Protein AF-A0A7S3S278-F1 (afdb_monomer)

Structure (mmCIF, N/CA/C/O backbone):
data_AF-A0A7S3S278-F1
#
_entry.id   AF-A0A7S3S278-F1
#
loop_
_atom_site.group_PDB
_atom_site.id
_atom_site.type_symbol
_atom_site.label_atom_id
_atom_site.label_alt_id
_atom_site.label_comp_id
_atom_site.label_asym_id
_atom_site.label_entity_id
_atom_site.label_seq_id
_atom_site.pdbx_PDB_ins_code
_atom_site.Cartn_x
_atom_site.Cartn_y
_atom_site.Cartn_z
_atom_site.occupancy
_atom_site.B_iso_or_equiv
_atom_site.auth_seq_id
_atom_site.auth_comp_id
_atom_site.auth_asym_id
_atom_site.auth_atom_id
_atom_site.pdbx_PDB_model_num
ATOM 1 N N . LYS A 1 1 ? 25.280 4.553 -23.534 1.00 72.06 1 LYS A N 1
ATOM 2 C CA . LYS A 1 1 ? 24.438 3.441 -24.045 1.00 72.06 1 LYS A CA 1
ATOM 3 C C . LYS A 1 1 ? 23.647 2.895 -22.868 1.00 72.06 1 LYS A C 1
ATOM 5 O O . LYS A 1 1 ? 24.266 2.686 -21.835 1.00 72.06 1 LYS A O 1
ATOM 10 N N . VAL A 1 2 ? 22.336 2.707 -23.009 1.00 81.62 2 VAL A N 1
ATOM 11 C CA . VAL A 1 2 ? 21.512 2.066 -21.971 1.00 81.62 2 VAL A CA 1
ATOM 12 C C . VAL A 1 2 ? 21.869 0.569 -21.929 1.00 81.62 2 VAL A C 1
ATOM 14 O O . VAL A 1 2 ? 21.923 -0.042 -23.001 1.00 81.62 2 VAL A O 1
ATOM 17 N N . PRO A 1 3 ? 22.178 -0.024 -20.760 1.00 92.44 3 PRO A N 1
ATOM 18 C CA . PRO A 1 3 ? 22.420 -1.460 -20.630 1.00 92.44 3 PRO A CA 1
ATOM 19 C C . PRO A 1 3 ? 21.227 -2.296 -21.113 1.00 92.44 3 PRO A C 1
ATOM 21 O O . PRO A 1 3 ? 20.080 -1.873 -20.994 1.00 92.44 3 PRO A O 1
ATOM 24 N N . VAL A 1 4 ? 21.481 -3.511 -21.612 1.00 94.12 4 VAL A N 1
ATOM 25 C CA . VAL A 1 4 ? 20.430 -4.407 -22.146 1.00 94.12 4 VAL A CA 1
ATOM 26 C C . VAL A 1 4 ? 19.322 -4.667 -21.119 1.00 94.12 4 VAL A C 1
ATOM 28 O O . VAL A 1 4 ? 18.147 -4.667 -21.473 1.00 94.12 4 VAL A O 1
ATOM 31 N N . TYR A 1 5 ? 19.686 -4.829 -19.845 1.00 92.94 5 TYR A N 1
ATOM 32 C CA . TYR A 1 5 ? 18.729 -5.030 -18.757 1.00 92.94 5 TYR A CA 1
ATOM 33 C C . TYR A 1 5 ? 17.793 -3.827 -18.565 1.00 92.94 5 TYR A C 1
ATOM 35 O O . TYR A 1 5 ? 16.574 -3.979 -18.582 1.00 92.94 5 TYR A O 1
ATOM 43 N N . GLU A 1 6 ? 18.354 -2.618 -18.465 1.00 92.88 6 GLU A N 1
ATOM 44 C CA . GLU A 1 6 ? 17.574 -1.384 -18.316 1.00 92.88 6 GLU A CA 1
ATOM 45 C C . GLU A 1 6 ? 16.681 -1.140 -19.542 1.00 92.88 6 GLU A C 1
ATOM 47 O O . GLU A 1 6 ? 15.521 -0.760 -19.397 1.00 92.88 6 GLU A O 1
ATOM 52 N N . MET A 1 7 ? 17.172 -1.452 -20.746 1.00 94.00 7 MET A N 1
ATOM 53 C CA . MET A 1 7 ? 16.364 -1.407 -21.966 1.00 94.00 7 MET A CA 1
ATOM 54 C C . MET A 1 7 ? 15.159 -2.357 -21.884 1.00 94.00 7 MET A C 1
ATOM 56 O O . MET A 1 7 ? 14.046 -1.969 -22.234 1.00 94.00 7 MET A O 1
ATOM 60 N N . GLY A 1 8 ? 15.353 -3.579 -21.381 1.00 95.00 8 GLY A N 1
ATOM 61 C CA . GLY A 1 8 ? 14.267 -4.537 -21.165 1.00 95.00 8 GLY A CA 1
ATOM 62 C C . GLY A 1 8 ? 13.192 -4.009 -20.210 1.00 95.00 8 GLY A C 1
ATOM 63 O O . GLY A 1 8 ? 12.003 -4.094 -20.519 1.00 95.00 8 GLY A O 1
ATOM 64 N N . LEU A 1 9 ? 13.601 -3.396 -19.093 1.00 95.19 9 LEU A N 1
ATOM 65 C CA . LEU A 1 9 ? 12.681 -2.785 -18.126 1.00 95.19 9 LEU A CA 1
ATOM 66 C C . LEU A 1 9 ? 11.893 -1.621 -18.735 1.00 95.19 9 LEU A C 1
ATOM 68 O O . LEU A 1 9 ? 10.688 -1.517 -18.512 1.00 95.19 9 LEU A O 1
ATOM 72 N N . ILE A 1 10 ? 12.540 -0.776 -19.542 1.00 94.12 10 ILE A N 1
ATOM 73 C CA . ILE A 1 10 ? 11.875 0.330 -20.247 1.00 94.12 10 ILE A CA 1
ATOM 74 C C . ILE A 1 10 ? 10.809 -0.211 -21.206 1.00 94.12 10 ILE A C 1
ATOM 76 O O . ILE A 1 10 ? 9.661 0.229 -21.146 1.00 94.12 10 ILE A O 1
ATOM 80 N N . ILE A 1 11 ? 11.156 -1.206 -22.029 1.00 94.75 11 ILE A N 1
ATOM 81 C CA . ILE A 1 11 ? 10.224 -1.811 -22.991 1.00 94.75 11 ILE A CA 1
ATOM 82 C C . ILE A 1 11 ? 9.039 -2.451 -22.260 1.00 94.75 11 ILE A C 1
ATOM 84 O O . ILE A 1 11 ? 7.889 -2.227 -22.646 1.00 94.75 11 ILE A O 1
ATOM 88 N N . PHE A 1 12 ? 9.286 -3.210 -21.190 1.00 95.62 12 PHE A N 1
ATOM 89 C CA . PHE A 1 12 ? 8.220 -3.833 -20.405 1.00 95.62 12 PHE A CA 1
ATOM 90 C C . PHE A 1 12 ? 7.322 -2.793 -19.724 1.00 95.62 12 PHE A C 1
ATOM 92 O O . PHE A 1 12 ? 6.093 -2.910 -19.751 1.00 95.62 12 PHE A O 1
ATOM 99 N N . ARG A 1 13 ? 7.915 -1.738 -19.154 1.00 94.69 13 ARG A N 1
ATOM 100 C CA . ARG A 1 13 ? 7.178 -0.622 -18.556 1.00 94.69 13 ARG A CA 1
ATOM 101 C C . ARG A 1 13 ? 6.263 0.045 -19.575 1.00 94.69 13 ARG A C 1
ATOM 103 O O . ARG A 1 13 ? 5.120 0.322 -19.249 1.00 94.69 13 ARG A O 1
ATOM 110 N N . GLU A 1 14 ? 6.738 0.310 -20.784 1.00 92.75 14 GLU A N 1
ATOM 111 C CA . GLU A 1 14 ? 5.976 1.063 -21.787 1.00 92.75 14 GLU A CA 1
ATOM 112 C C . GLU A 1 14 ? 4.888 0.225 -22.459 1.00 92.75 14 GLU A C 1
ATOM 114 O O . GLU A 1 14 ? 3.793 0.727 -22.705 1.00 92.75 14 GLU A O 1
ATOM 119 N N . ASN A 1 15 ? 5.154 -1.059 -22.702 1.00 94.19 15 ASN A N 1
ATOM 120 C CA . ASN A 1 15 ? 4.256 -1.908 -23.485 1.00 94.19 15 ASN A CA 1
ATOM 121 C C . ASN A 1 15 ? 3.325 -2.777 -22.629 1.00 94.19 15 ASN A C 1
ATOM 123 O O . ASN A 1 15 ? 2.257 -3.162 -23.101 1.00 94.19 15 ASN A O 1
ATOM 127 N N . VAL A 1 16 ? 3.704 -3.093 -21.384 1.00 94.31 16 VAL A N 1
ATOM 128 C CA . VAL A 1 16 ? 2.941 -4.001 -20.511 1.00 94.31 16 VAL A CA 1
ATOM 129 C C . VAL A 1 16 ? 2.430 -3.275 -19.274 1.00 94.31 16 VAL A C 1
ATOM 131 O O . VAL A 1 16 ? 1.228 -3.050 -19.164 1.00 94.31 16 VAL A O 1
ATOM 134 N N . SER A 1 17 ? 3.315 -2.876 -18.355 1.00 90.94 17 SER A N 1
ATOM 135 C CA . SER A 1 17 ? 2.906 -2.294 -17.062 1.00 90.94 17 SER A CA 1
ATOM 136 C C . SER A 1 17 ? 2.196 -0.942 -17.224 1.00 90.94 17 SER A C 1
ATOM 138 O O . SER A 1 17 ? 1.190 -0.674 -16.574 1.00 90.94 17 SER A O 1
ATOM 140 N N . GLY A 1 18 ? 2.664 -0.111 -18.155 1.00 89.25 18 GLY A N 1
ATOM 141 C CA . GLY A 1 18 ? 2.093 1.196 -18.473 1.00 89.25 18 GLY A CA 1
ATOM 142 C C . GLY A 1 18 ? 0.838 1.136 -19.343 1.00 89.25 18 GLY A C 1
ATOM 143 O O . GLY A 1 18 ? 0.118 2.133 -19.436 1.00 89.25 18 GLY A O 1
ATOM 144 N N . HIS A 1 19 ? 0.525 -0.016 -19.949 1.00 94.62 19 HIS A N 1
ATOM 145 C CA . HIS A 1 19 ? -0.688 -0.162 -20.743 1.00 94.62 19 HIS A CA 1
ATOM 146 C C . HIS A 1 19 ? -1.916 -0.026 -19.837 1.00 94.62 19 HIS A C 1
ATOM 148 O O . HIS A 1 19 ? -2.103 -0.805 -18.901 1.00 94.62 19 HIS A O 1
ATOM 154 N N . THR A 1 20 ? -2.804 0.926 -20.138 1.00 92.94 20 THR A N 1
ATOM 155 C CA . THR A 1 20 ? -3.892 1.353 -19.240 1.00 92.94 20 THR A CA 1
ATOM 156 C C . THR A 1 20 ? -4.714 0.192 -18.686 1.00 92.94 20 THR A C 1
ATOM 158 O O . THR A 1 20 ? -4.936 0.120 -17.484 1.00 92.94 20 THR A O 1
ATOM 161 N N . ARG A 1 21 ? -5.116 -0.765 -19.536 1.00 94.81 21 ARG A N 1
ATOM 162 C CA . ARG A 1 21 ? -5.912 -1.929 -19.100 1.00 94.81 21 ARG A CA 1
ATOM 163 C C . ARG A 1 21 ? -5.171 -2.829 -18.109 1.00 94.81 21 ARG A C 1
ATOM 165 O O . ARG A 1 21 ? -5.795 -3.347 -17.190 1.00 94.81 21 ARG A O 1
ATOM 172 N N . VAL A 1 22 ? -3.867 -3.021 -18.309 1.00 95.12 22 VAL A N 1
ATOM 173 C CA . VAL A 1 22 ? -3.033 -3.855 -17.434 1.00 95.12 22 VAL A CA 1
ATOM 174 C C . VAL A 1 22 ? -2.829 -3.129 -16.115 1.00 95.12 22 VAL A C 1
ATOM 176 O O . VAL A 1 22 ? -3.139 -3.693 -15.072 1.00 95.12 22 VAL A O 1
ATOM 179 N N . ARG A 1 23 ? -2.419 -1.856 -16.166 1.00 93.62 23 ARG A N 1
ATOM 180 C CA . ARG A 1 23 ? -2.212 -1.016 -14.984 1.00 93.62 23 ARG A CA 1
ATOM 181 C C . ARG A 1 23 ? -3.452 -0.939 -14.099 1.00 93.62 23 ARG A C 1
ATOM 183 O O . ARG A 1 23 ? -3.367 -1.197 -12.905 1.00 93.62 23 ARG A O 1
ATOM 190 N N . THR A 1 24 ? -4.603 -0.606 -14.686 1.00 95.31 24 THR A N 1
ATOM 191 C CA . THR A 1 24 ? -5.864 -0.484 -13.946 1.00 95.31 24 THR A CA 1
ATOM 192 C C . THR A 1 24 ? -6.248 -1.814 -13.313 1.00 95.31 24 THR A C 1
ATOM 194 O O . THR A 1 24 ? -6.530 -1.852 -12.123 1.00 95.31 24 THR A O 1
ATOM 197 N N . ARG A 1 25 ? -6.193 -2.916 -14.071 1.00 96.81 25 ARG A N 1
ATOM 198 C CA . ARG A 1 25 ? -6.518 -4.241 -13.533 1.00 96.81 25 ARG A CA 1
ATOM 199 C C . ARG A 1 25 ? -5.561 -4.659 -12.416 1.00 96.81 25 ARG A C 1
ATOM 201 O O . ARG A 1 25 ? -6.016 -5.207 -11.420 1.00 96.81 25 ARG A O 1
ATOM 208 N N . LEU A 1 26 ? -4.262 -4.410 -12.579 1.00 96.06 26 LEU A N 1
ATOM 209 C CA . LEU A 1 26 ? -3.246 -4.748 -11.586 1.00 96.06 26 LEU A CA 1
ATOM 210 C C . LEU A 1 26 ? -3.508 -4.018 -10.270 1.00 96.06 26 LEU A C 1
ATOM 212 O O . LEU A 1 26 ? -3.604 -4.657 -9.227 1.00 96.06 26 LEU A O 1
ATOM 216 N N . LEU A 1 27 ? -3.690 -2.700 -10.339 1.00 96.69 27 LEU A N 1
ATOM 217 C CA . LEU A 1 27 ? -4.030 -1.886 -9.181 1.00 96.69 27 LEU A CA 1
ATOM 218 C C . LEU A 1 27 ? -5.304 -2.392 -8.496 1.00 96.69 27 LEU A C 1
ATOM 220 O O . LEU A 1 27 ? -5.297 -2.581 -7.283 1.00 96.69 27 LEU A O 1
ATOM 224 N N . THR A 1 28 ? -6.385 -2.600 -9.257 1.00 97.06 28 THR A N 1
ATOM 225 C CA . THR A 1 28 ? -7.664 -3.067 -8.706 1.00 97.06 28 THR A CA 1
ATOM 226 C C . THR A 1 28 ? -7.474 -4.367 -7.933 1.00 97.06 28 THR A C 1
ATOM 228 O O . THR A 1 28 ? -7.852 -4.434 -6.769 1.00 97.06 28 THR A O 1
ATOM 231 N N . LEU A 1 29 ? -6.798 -5.356 -8.526 1.00 97.25 29 LEU A N 1
ATOM 232 C CA . LEU A 1 29 ? -6.544 -6.637 -7.869 1.00 97.25 29 LEU A CA 1
ATOM 233 C C . LEU A 1 29 ? -5.691 -6.482 -6.603 1.00 97.25 29 LEU A C 1
ATOM 235 O O . LEU A 1 29 ? -5.979 -7.120 -5.592 1.00 97.25 29 LEU A O 1
ATOM 239 N N . MET A 1 30 ? -4.656 -5.637 -6.623 1.00 97.62 30 MET A N 1
ATOM 240 C CA . MET A 1 30 ? -3.835 -5.391 -5.432 1.00 97.62 30 MET A CA 1
ATOM 241 C C . MET A 1 30 ? -4.655 -4.759 -4.298 1.00 97.62 30 MET A C 1
ATOM 243 O O . MET A 1 30 ? -4.573 -5.215 -3.158 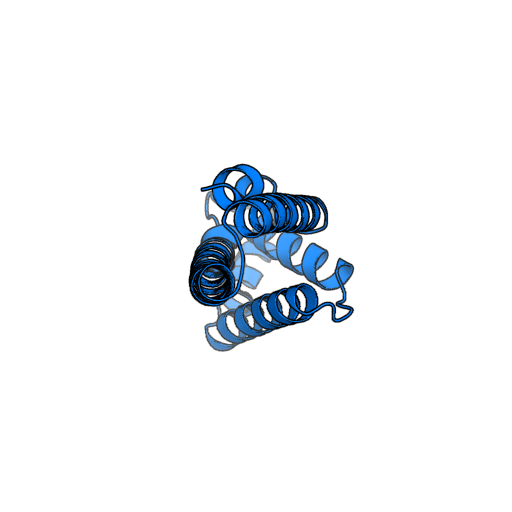1.00 97.62 30 MET A O 1
ATOM 247 N N . LEU A 1 31 ? -5.469 -3.742 -4.600 1.00 97.50 31 LEU A N 1
ATOM 248 C CA . LEU A 1 31 ? -6.319 -3.076 -3.609 1.00 97.50 31 LEU A CA 1
ATOM 249 C C . LEU A 1 31 ? -7.419 -4.001 -3.071 1.00 97.50 31 LEU A C 1
ATOM 251 O O . LEU A 1 31 ? -7.682 -3.993 -1.870 1.00 97.50 31 LEU A O 1
ATOM 255 N N . GLU A 1 32 ? -8.019 -4.833 -3.923 1.00 96.81 32 GLU A N 1
ATOM 256 C CA . GLU A 1 32 ? -9.010 -5.837 -3.518 1.00 96.81 32 GLU A CA 1
ATOM 257 C C . GLU A 1 32 ? -8.413 -6.875 -2.563 1.00 96.81 32 GLU A C 1
ATOM 259 O O . GLU A 1 32 ? -9.026 -7.172 -1.537 1.00 96.81 32 GLU A O 1
ATOM 264 N N . ASN A 1 33 ? -7.198 -7.365 -2.838 1.00 97.31 33 ASN A N 1
ATOM 265 C CA . ASN A 1 33 ? -6.487 -8.270 -1.931 1.00 97.31 33 ASN A CA 1
ATOM 266 C C . ASN A 1 33 ? -6.209 -7.595 -0.579 1.00 97.31 33 ASN A C 1
ATOM 268 O O . ASN A 1 33 ? -6.450 -8.181 0.471 1.00 97.31 33 ASN A O 1
ATOM 272 N N . ILE A 1 34 ? -5.768 -6.337 -0.571 1.00 96.94 34 ILE A N 1
ATOM 273 C CA . ILE A 1 34 ? -5.539 -5.595 0.679 1.00 96.94 34 ILE A CA 1
ATOM 274 C C . ILE A 1 34 ? -6.845 -5.417 1.463 1.00 96.94 34 ILE A C 1
ATOM 276 O O . ILE A 1 34 ? -6.871 -5.576 2.684 1.00 96.94 34 ILE A O 1
ATOM 280 N N . ALA A 1 35 ? -7.944 -5.100 0.777 1.00 95.75 35 ALA A N 1
ATOM 281 C CA . ALA A 1 35 ? -9.252 -4.969 1.404 1.00 95.75 35 ALA A CA 1
ATOM 282 C C . ALA A 1 35 ? -9.752 -6.309 1.974 1.00 95.75 35 ALA A C 1
ATOM 284 O O . ALA A 1 35 ? -10.306 -6.326 3.073 1.00 95.75 35 ALA A O 1
ATOM 285 N N . ALA A 1 36 ? -9.532 -7.418 1.263 1.00 95.94 36 ALA A N 1
ATOM 286 C CA . ALA A 1 36 ? -9.819 -8.773 1.733 1.00 95.94 36 ALA A CA 1
ATOM 287 C C . ALA A 1 36 ? -9.008 -9.116 2.986 1.00 95.94 36 ALA A C 1
ATOM 289 O O . ALA A 1 36 ? -9.565 -9.532 4.002 1.00 95.94 36 ALA A O 1
ATOM 290 N N . GLU A 1 37 ? -7.711 -8.820 2.978 1.00 95.75 37 GLU A N 1
ATOM 291 C CA . GLU A 1 37 ? -6.849 -9.041 4.135 1.00 95.75 37 GLU A CA 1
ATOM 292 C C . GLU A 1 37 ? -7.290 -8.219 5.358 1.00 95.75 37 GLU A C 1
ATOM 294 O O . GLU A 1 37 ? -7.309 -8.730 6.478 1.00 95.75 37 GLU A O 1
ATOM 299 N N . ARG A 1 38 ? -7.721 -6.961 5.173 1.00 94.25 38 ARG A N 1
ATOM 300 C CA . ARG A 1 38 ? -8.274 -6.128 6.264 1.00 94.25 38 ARG A CA 1
ATOM 301 C C . ARG A 1 38 ? -9.549 -6.708 6.883 1.00 94.25 38 ARG A C 1
ATOM 303 O O . ARG A 1 38 ? -9.822 -6.445 8.056 1.00 94.25 38 ARG A O 1
ATOM 310 N N . ARG A 1 39 ? -10.309 -7.498 6.118 1.00 92.38 39 ARG A N 1
ATOM 311 C CA . ARG A 1 39 ? -11.477 -8.258 6.597 1.00 92.38 39 ARG A CA 1
ATOM 312 C C . ARG A 1 39 ? -11.104 -9.597 7.244 1.00 92.38 39 ARG A C 1
ATOM 314 O O . ARG A 1 39 ? -11.988 -10.281 7.748 1.00 92.38 39 ARG A O 1
ATOM 321 N N . GLY A 1 40 ? -9.818 -9.947 7.281 1.00 92.62 40 GLY A N 1
ATOM 322 C CA . GLY A 1 40 ? -9.315 -11.192 7.861 1.00 92.62 40 GLY A CA 1
ATOM 323 C C . GLY A 1 40 ? -9.268 -12.364 6.881 1.00 92.62 40 GLY A C 1
ATOM 324 O O . GLY A 1 40 ? -9.055 -13.497 7.308 1.00 92.62 40 GLY A O 1
ATOM 325 N N . GLU A 1 41 ? -9.463 -12.117 5.585 1.00 95.81 41 GLU A N 1
ATOM 326 C CA . GLU A 1 41 ? -9.321 -13.144 4.554 1.00 95.81 41 GLU A CA 1
ATOM 327 C C . GLU A 1 41 ? -7.832 -13.470 4.330 1.00 95.81 41 GLU A C 1
ATOM 329 O O . GLU A 1 41 ? -6.961 -12.602 4.443 1.00 95.81 41 GLU A O 1
ATOM 334 N N . GLN A 1 42 ? -7.522 -14.729 4.010 1.00 93.88 42 GLN A N 1
ATOM 335 C CA . GLN A 1 42 ? -6.163 -15.109 3.624 1.00 93.88 42 GLN A CA 1
ATOM 336 C C . GLN A 1 42 ? -5.874 -14.642 2.198 1.00 93.88 42 GLN A C 1
ATOM 338 O O . GLN A 1 42 ? -6.650 -14.909 1.283 1.00 93.88 42 GLN A O 1
ATOM 343 N N . VAL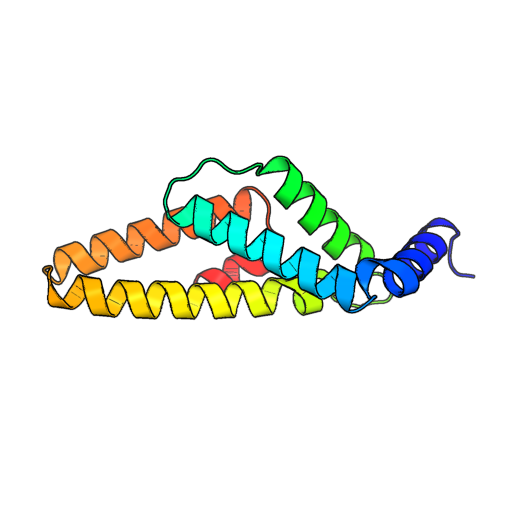 A 1 43 ? -4.728 -13.989 2.013 1.00 95.75 43 VAL A N 1
ATOM 344 C CA . VAL A 1 43 ? -4.264 -13.506 0.709 1.00 95.75 43 VAL A CA 1
ATOM 345 C C . VAL A 1 43 ? -2.851 -13.986 0.425 1.00 95.75 43 VAL A C 1
ATOM 347 O O . VAL A 1 43 ? -2.063 -14.239 1.341 1.00 95.75 43 VAL A O 1
ATOM 350 N N . ASP A 1 44 ? -2.509 -14.076 -0.857 1.00 96.19 44 ASP A N 1
ATOM 351 C CA . ASP A 1 44 ? -1.155 -14.415 -1.280 1.00 96.19 44 ASP A CA 1
ATOM 352 C C . ASP A 1 44 ? -0.223 -13.200 -1.123 1.00 96.19 44 ASP A C 1
ATOM 354 O O . ASP A 1 44 ? -0.030 -12.380 -2.026 1.00 96.19 44 ASP A O 1
ATOM 358 N N . ARG A 1 45 ? 0.369 -13.082 0.069 1.00 95.81 45 ARG A N 1
ATOM 359 C CA . ARG A 1 45 ? 1.342 -12.028 0.392 1.00 95.81 45 ARG A CA 1
ATOM 360 C C . ARG A 1 45 ? 2.615 -12.115 -0.449 1.00 95.81 45 ARG A C 1
ATOM 362 O O . ARG A 1 45 ? 3.260 -11.090 -0.663 1.00 95.81 45 ARG A O 1
ATOM 369 N N . ILE A 1 46 ? 2.988 -13.306 -0.925 1.00 96.75 46 ILE A N 1
ATOM 370 C CA . ILE A 1 46 ? 4.179 -13.494 -1.764 1.00 96.75 46 ILE A CA 1
ATOM 371 C C . ILE A 1 46 ? 3.917 -12.894 -3.146 1.00 96.75 46 ILE A C 1
ATOM 373 O O . ILE A 1 46 ? 4.753 -12.148 -3.658 1.00 96.75 46 ILE A O 1
ATOM 377 N N . LEU A 1 47 ? 2.734 -13.136 -3.716 1.00 96.62 47 LEU A N 1
ATOM 378 C CA . LEU A 1 47 ? 2.310 -12.519 -4.971 1.00 96.62 47 LEU A CA 1
ATOM 379 C C . LEU A 1 47 ? 2.283 -10.988 -4.874 1.00 96.62 47 LEU A C 1
ATOM 381 O O . LEU A 1 47 ? 2.807 -10.309 -5.763 1.00 96.62 47 LEU A O 1
ATOM 385 N N . LEU A 1 48 ? 1.726 -10.436 -3.790 1.00 97.19 48 LEU A N 1
ATOM 386 C CA . LEU A 1 48 ? 1.735 -8.987 -3.554 1.00 97.19 48 LEU A CA 1
ATOM 387 C C . LEU A 1 48 ? 3.166 -8.445 -3.467 1.00 97.19 48 LEU A C 1
ATOM 389 O O . LEU A 1 48 ? 3.477 -7.460 -4.134 1.00 97.19 48 LEU A O 1
ATOM 393 N N . LYS A 1 49 ? 4.053 -9.128 -2.734 1.00 97.31 49 LYS A N 1
ATOM 394 C CA . LYS A 1 49 ? 5.464 -8.743 -2.601 1.00 97.31 49 LYS A CA 1
ATOM 395 C C . LYS A 1 49 ? 6.192 -8.731 -3.940 1.00 97.31 49 LYS A C 1
ATOM 397 O O . LYS A 1 49 ? 6.861 -7.757 -4.266 1.00 97.31 49 LYS A O 1
ATOM 402 N N . HIS A 1 50 ? 6.045 -9.783 -4.743 1.00 97.56 50 HIS A N 1
ATOM 403 C CA . HIS A 1 50 ? 6.655 -9.840 -6.073 1.00 97.56 50 HIS A CA 1
ATOM 404 C C . HIS A 1 50 ? 6.114 -8.747 -6.997 1.00 97.56 50 HIS A C 1
ATOM 406 O O . HIS A 1 50 ? 6.872 -8.152 -7.761 1.00 97.56 50 HIS A O 1
ATOM 412 N N . THR A 1 51 ? 4.820 -8.443 -6.898 1.00 96.69 51 THR A N 1
ATOM 413 C CA . THR A 1 51 ? 4.196 -7.378 -7.688 1.00 96.69 51 THR A CA 1
ATOM 414 C C . THR A 1 51 ? 4.730 -6.002 -7.291 1.00 96.69 51 THR A C 1
ATOM 416 O O . THR A 1 51 ? 5.083 -5.212 -8.165 1.00 96.69 51 THR A O 1
ATOM 419 N N . VAL A 1 52 ? 4.845 -5.724 -5.989 1.00 97.06 52 VAL A N 1
ATOM 420 C CA . VAL A 1 52 ? 5.442 -4.481 -5.482 1.00 97.06 52 VAL A CA 1
ATOM 421 C C . VAL A 1 52 ? 6.895 -4.353 -5.930 1.00 97.06 52 VAL A C 1
ATOM 423 O O . VAL A 1 52 ? 7.257 -3.320 -6.488 1.00 97.06 52 VAL A O 1
ATOM 426 N N . ASN A 1 53 ? 7.703 -5.403 -5.761 1.00 96.62 53 ASN A N 1
ATOM 427 C CA . ASN A 1 53 ? 9.106 -5.396 -6.178 1.00 96.62 53 ASN A CA 1
ATOM 428 C C . ASN A 1 53 ? 9.248 -5.104 -7.675 1.00 96.62 53 ASN A C 1
ATOM 430 O O . ASN A 1 53 ? 10.059 -4.269 -8.061 1.00 96.62 53 ASN A O 1
ATOM 434 N N . MET A 1 54 ? 8.403 -5.712 -8.513 1.00 96.31 54 MET A N 1
ATOM 435 C CA . MET A 1 54 ? 8.369 -5.420 -9.945 1.00 96.31 54 MET A CA 1
ATOM 436 C C . MET A 1 54 ? 8.060 -3.941 -10.222 1.00 96.31 54 MET A C 1
ATOM 438 O O . MET A 1 54 ? 8.757 -3.314 -11.016 1.00 96.31 54 MET A O 1
ATOM 442 N N . LEU A 1 55 ? 7.072 -3.341 -9.547 1.00 96.00 55 LEU A N 1
ATOM 443 C CA . LEU A 1 55 ? 6.769 -1.913 -9.718 1.00 96.00 55 LEU A CA 1
ATOM 444 C C . LEU A 1 55 ? 7.924 -1.002 -9.270 1.00 96.00 55 LEU A C 1
ATOM 446 O O . LEU A 1 55 ? 8.129 0.048 -9.879 1.00 96.00 55 LEU A O 1
ATOM 450 N N . VAL A 1 56 ? 8.678 -1.392 -8.240 1.00 95.88 56 VAL A N 1
ATOM 451 C CA . VAL A 1 56 ? 9.875 -0.668 -7.782 1.00 95.88 56 VAL A CA 1
ATOM 452 C C . VAL A 1 56 ? 11.003 -0.782 -8.813 1.00 95.88 56 VAL A C 1
ATOM 454 O O . VAL A 1 56 ? 11.565 0.234 -9.216 1.00 95.88 56 VAL A O 1
ATOM 457 N N . GLU A 1 57 ? 11.289 -1.987 -9.311 1.00 94.81 57 GLU A N 1
ATOM 458 C CA . GLU A 1 57 ? 12.344 -2.234 -10.304 1.00 94.81 57 GLU A CA 1
ATOM 459 C C . GLU A 1 57 ? 12.084 -1.534 -11.646 1.00 94.81 57 GLU A C 1
ATOM 461 O O . GLU A 1 57 ? 13.021 -1.093 -12.312 1.00 94.81 57 GLU A O 1
ATOM 466 N N . LEU A 1 58 ? 10.817 -1.350 -12.037 1.00 94.69 58 LEU A N 1
ATOM 467 C CA . LEU A 1 58 ? 10.457 -0.581 -1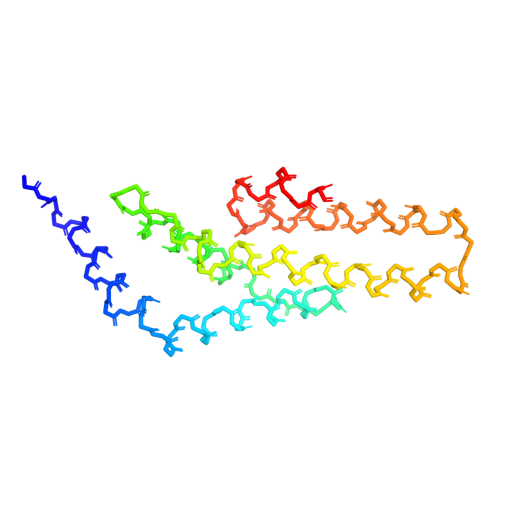3.237 1.00 94.69 58 LEU A CA 1
ATOM 468 C C . LEU A 1 58 ? 10.706 0.933 -13.102 1.00 94.69 58 LEU A C 1
ATOM 470 O O . LEU A 1 58 ? 10.609 1.663 -14.098 1.00 94.69 58 LEU A O 1
ATOM 474 N N . GLY A 1 59 ? 11.069 1.410 -11.910 1.00 91.06 59 GLY A N 1
ATOM 475 C CA . GLY A 1 59 ? 11.453 2.790 -11.600 1.00 91.06 59 GLY A CA 1
ATOM 476 C C . GLY A 1 59 ? 12.801 3.248 -12.176 1.00 91.06 59 GLY A C 1
ATOM 477 O O . GLY A 1 59 ? 13.483 4.095 -11.602 1.00 91.06 59 GLY A O 1
ATOM 478 N N . VAL A 1 60 ? 13.221 2.705 -13.320 1.00 89.44 60 VAL A N 1
ATOM 479 C CA . VAL A 1 60 ? 14.454 3.122 -14.001 1.00 89.44 60 VAL A CA 1
ATOM 480 C C . VAL A 1 60 ? 14.344 4.546 -14.552 1.00 89.44 60 VAL A C 1
ATOM 482 O O . VAL A 1 60 ? 13.255 5.018 -14.904 1.00 89.44 60 VAL A O 1
ATOM 485 N N . GLN A 1 61 ? 15.492 5.217 -14.678 1.00 84.94 61 GLN A N 1
ATOM 486 C CA . GLN A 1 61 ? 15.615 6.602 -15.163 1.00 84.94 61 GLN A CA 1
ATOM 487 C C . GLN A 1 61 ? 14.906 7.640 -14.275 1.00 84.94 61 GLN A C 1
ATOM 489 O O . GLN A 1 61 ? 14.365 8.626 -14.772 1.00 84.94 61 GLN A O 1
ATOM 494 N N . GLY A 1 62 ? 14.893 7.412 -12.957 1.00 82.56 62 GLY A N 1
ATOM 495 C CA . GLY A 1 62 ? 14.339 8.353 -11.978 1.00 82.56 62 GLY A CA 1
ATOM 496 C C . GLY A 1 62 ? 12.810 8.407 -11.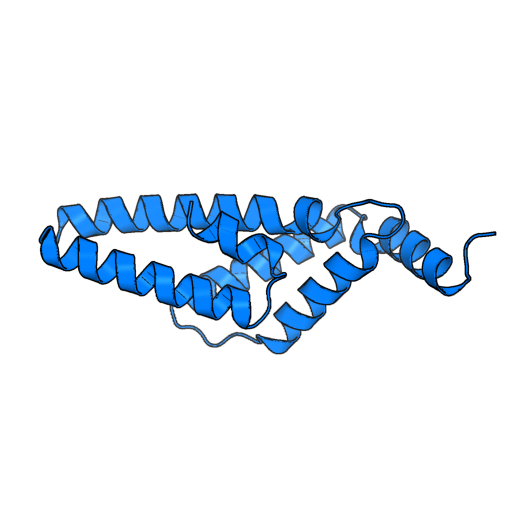937 1.00 82.56 62 GLY A C 1
ATOM 497 O O . GLY A 1 62 ? 12.257 9.297 -11.296 1.00 82.56 62 GLY A O 1
ATOM 498 N N . LYS A 1 63 ? 12.112 7.476 -12.604 1.00 86.12 63 LYS A N 1
ATOM 499 C CA . LYS A 1 63 ? 10.652 7.352 -12.488 1.00 86.12 63 LYS A CA 1
ATOM 500 C C . LYS A 1 63 ? 10.281 6.622 -11.204 1.00 86.12 63 LYS A C 1
ATOM 502 O O . LYS A 1 63 ? 10.931 5.651 -10.841 1.00 86.12 63 LYS A O 1
ATOM 507 N N . ASN A 1 64 ? 9.183 7.017 -10.567 1.00 90.81 64 ASN A N 1
ATOM 508 C CA . ASN A 1 64 ? 8.664 6.308 -9.400 1.00 90.81 64 ASN A CA 1
ATOM 509 C C . ASN A 1 64 ? 7.387 5.538 -9.765 1.00 90.81 64 ASN A C 1
ATOM 511 O O . ASN A 1 64 ? 6.274 5.938 -9.429 1.00 90.81 64 ASN A O 1
ATOM 515 N N . VAL A 1 65 ? 7.568 4.429 -10.491 1.00 94.19 65 VAL A N 1
ATOM 516 C CA . VAL A 1 65 ? 6.461 3.610 -11.012 1.00 94.19 65 VAL A CA 1
ATOM 517 C C . VAL A 1 65 ? 5.620 3.020 -9.878 1.00 94.19 65 VAL A C 1
ATOM 519 O O . VAL A 1 65 ? 4.394 3.035 -9.970 1.00 94.19 65 VAL A O 1
ATOM 522 N N . TYR A 1 66 ? 6.251 2.568 -8.791 1.00 96.38 66 TYR A N 1
ATOM 523 C CA . TYR A 1 66 ? 5.560 2.109 -7.583 1.00 96.38 66 TYR A CA 1
ATOM 524 C C . TYR A 1 66 ? 4.611 3.168 -7.016 1.00 96.38 66 TYR A C 1
ATOM 526 O O . TYR A 1 66 ? 3.438 2.876 -6.769 1.00 96.38 66 TYR A O 1
ATOM 534 N N . ARG A 1 67 ? 5.088 4.407 -6.865 1.00 95.12 67 ARG A N 1
ATOM 535 C CA . ARG A 1 67 ? 4.267 5.491 -6.332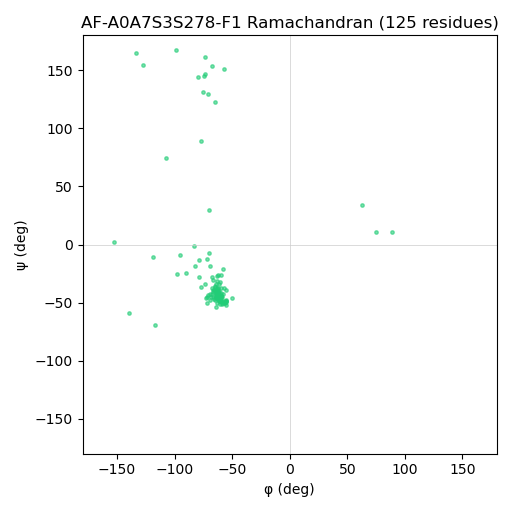 1.00 95.12 67 ARG A CA 1
ATOM 536 C C . ARG A 1 67 ? 3.084 5.819 -7.235 1.00 95.12 67 ARG A C 1
ATOM 538 O O . ARG A 1 67 ? 1.942 5.780 -6.788 1.00 95.12 67 ARG A O 1
ATOM 545 N N . GLU A 1 68 ? 3.369 6.084 -8.508 1.00 92.00 68 GLU A N 1
ATOM 546 C CA . GLU A 1 68 ? 2.376 6.527 -9.492 1.00 92.00 68 GLU A CA 1
ATOM 547 C C . GLU A 1 68 ? 1.315 5.456 -9.783 1.00 92.00 68 GLU A C 1
ATOM 549 O O . GLU A 1 68 ? 0.147 5.770 -10.019 1.00 92.00 68 GLU A O 1
ATOM 554 N N . CYS A 1 69 ? 1.709 4.180 -9.798 1.00 92.25 69 CYS A N 1
ATOM 555 C CA . CYS A 1 69 ? 0.800 3.092 -10.149 1.00 92.25 69 CYS A CA 1
ATOM 556 C C . CYS A 1 69 ? 0.061 2.511 -8.948 1.00 92.25 69 CYS A C 1
ATOM 558 O O . CYS A 1 69 ? -1.000 1.933 -9.164 1.00 92.25 69 CYS A O 1
ATOM 560 N N . PHE A 1 70 ? 0.597 2.626 -7.728 1.00 96.31 70 PHE A N 1
ATOM 561 C CA . PHE A 1 70 ? 0.069 1.918 -6.563 1.00 96.31 70 PHE A CA 1
ATOM 562 C C . PHE A 1 70 ? 0.049 2.752 -5.274 1.00 96.31 70 PHE A C 1
ATOM 564 O O . PHE A 1 70 ? -1.035 2.927 -4.723 1.00 96.31 70 PHE A O 1
ATOM 571 N N . GLU A 1 71 ? 1.193 3.257 -4.790 1.00 97.19 71 GLU A N 1
ATOM 572 C CA . GLU A 1 71 ? 1.318 3.807 -3.420 1.00 97.19 71 GLU A CA 1
ATOM 573 C C . GLU A 1 71 ? 0.299 4.914 -3.129 1.00 97.19 71 GLU A C 1
ATOM 575 O O . GLU A 1 71 ? -0.406 4.842 -2.124 1.00 97.19 71 GLU A O 1
ATOM 580 N N . ASP A 1 72 ? 0.172 5.898 -4.024 1.00 95.94 72 ASP A N 1
ATOM 581 C CA . ASP A 1 72 ? -0.722 7.041 -3.809 1.00 95.94 72 ASP A CA 1
ATOM 582 C C . ASP A 1 72 ? -2.193 6.576 -3.707 1.00 95.94 72 ASP A C 1
ATOM 584 O O . ASP A 1 72 ? -2.938 6.986 -2.816 1.00 95.94 72 ASP A O 1
ATOM 588 N N . GLN A 1 73 ? -2.600 5.630 -4.560 1.00 96.75 73 GLN A N 1
ATOM 589 C CA . GLN A 1 73 ? -3.963 5.083 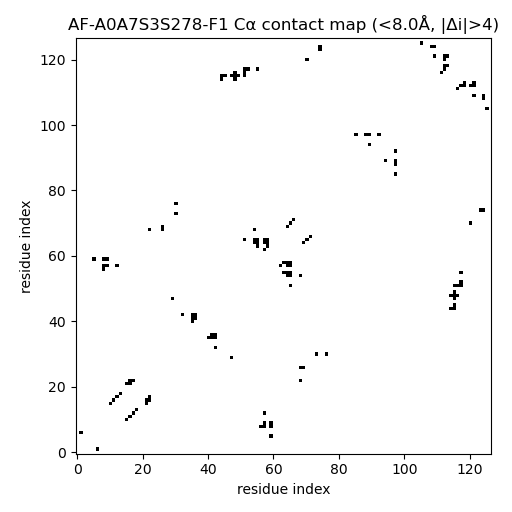-4.561 1.00 9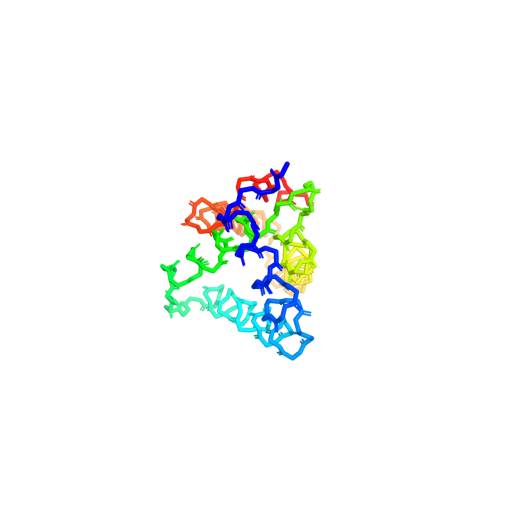6.75 73 GLN A CA 1
ATOM 590 C C . GLN A 1 73 ? -4.221 4.154 -3.371 1.00 96.75 73 GLN A C 1
ATOM 592 O O . GLN A 1 73 ? -5.328 4.133 -2.828 1.00 96.75 73 GLN A O 1
ATOM 597 N N . PHE A 1 74 ? -3.205 3.408 -2.934 1.00 97.31 74 PHE A N 1
ATOM 598 C CA . PHE A 1 74 ? -3.258 2.616 -1.712 1.00 97.31 74 PHE A CA 1
ATOM 599 C C . PHE A 1 74 ? -3.454 3.504 -0.478 1.00 97.31 74 PHE A C 1
ATOM 601 O O . PHE A 1 74 ? -4.331 3.211 0.340 1.00 97.31 74 PHE A O 1
ATOM 608 N N . LEU A 1 75 ? -2.697 4.596 -0.352 1.00 97.38 75 LEU A N 1
ATOM 609 C CA . LEU A 1 75 ? -2.823 5.539 0.762 1.00 97.38 75 LEU A CA 1
ATOM 610 C C . LEU A 1 75 ? -4.210 6.189 0.780 1.00 97.38 75 LEU A C 1
ATOM 612 O O . LEU A 1 75 ? -4.872 6.196 1.819 1.00 97.38 75 LEU A O 1
ATOM 616 N N . ASP A 1 76 ? -4.710 6.636 -0.372 1.00 96.31 76 ASP A N 1
ATOM 617 C CA . ASP A 1 76 ? -6.046 7.228 -0.474 1.00 96.31 76 ASP A CA 1
ATOM 618 C C . ASP A 1 76 ? -7.163 6.238 -0.122 1.00 96.31 76 ASP A C 1
ATOM 620 O O . ASP A 1 76 ? -8.099 6.583 0.606 1.00 96.31 76 ASP A O 1
ATOM 624 N N . HIS A 1 77 ? -7.072 4.993 -0.598 1.00 95.38 77 HIS A N 1
ATOM 625 C CA . HIS A 1 77 ? -8.034 3.950 -0.244 1.00 95.38 77 HIS A CA 1
ATOM 626 C C . HIS A 1 77 ? -7.961 3.604 1.250 1.00 95.38 77 HIS A C 1
ATOM 628 O O . HIS A 1 77 ? -8.978 3.315 1.882 1.00 95.38 77 HIS A O 1
ATOM 634 N N . THR A 1 78 ? -6.765 3.630 1.832 1.00 95.81 78 THR A N 1
ATOM 635 C CA . THR A 1 78 ? -6.553 3.362 3.258 1.00 95.81 78 THR A CA 1
ATOM 636 C C . THR A 1 78 ? -7.142 4.459 4.130 1.00 95.81 78 THR A C 1
ATOM 638 O O . THR A 1 78 ? -7.870 4.154 5.074 1.00 95.81 78 THR A O 1
ATOM 641 N N . ARG A 1 79 ? -6.913 5.725 3.766 1.00 95.31 79 ARG A N 1
ATOM 642 C CA . ARG A 1 79 ? -7.493 6.880 4.451 1.00 95.31 79 ARG A CA 1
ATOM 643 C C . ARG A 1 79 ? -9.017 6.804 4.464 1.00 95.31 79 ARG A C 1
ATOM 645 O O . ARG A 1 79 ? -9.615 6.923 5.526 1.00 95.31 79 ARG A O 1
ATOM 652 N N . LYS A 1 80 ? -9.641 6.541 3.309 1.00 94.81 80 LYS A N 1
ATOM 653 C CA . LYS A 1 80 ? -11.104 6.392 3.201 1.00 94.81 80 LYS A CA 1
ATOM 654 C C . LYS A 1 80 ? -11.626 5.241 4.061 1.00 94.81 80 LYS A C 1
ATOM 656 O O . LYS A 1 80 ? -12.539 5.439 4.851 1.00 94.81 80 LYS A O 1
ATOM 661 N N . PHE A 1 81 ? -10.991 4.070 3.970 1.00 94.06 81 PHE A N 1
ATOM 662 C CA . PHE A 1 81 ? -11.381 2.892 4.748 1.00 94.06 81 PHE A CA 1
ATOM 663 C C . PHE A 1 81 ? -11.400 3.172 6.257 1.00 94.06 81 PHE A C 1
ATOM 665 O O . PHE A 1 81 ? -12.374 2.844 6.933 1.00 94.06 81 PHE A O 1
ATOM 672 N N . TYR A 1 82 ? -10.345 3.797 6.790 1.00 94.19 82 TYR A N 1
ATOM 673 C CA . TYR A 1 82 ? -10.272 4.080 8.222 1.00 94.19 82 TYR A CA 1
ATOM 674 C C . TYR A 1 82 ? -11.099 5.288 8.652 1.00 94.19 82 TYR A C 1
ATOM 676 O O . TYR A 1 82 ? -11.587 5.284 9.778 1.00 94.19 82 TYR A O 1
ATOM 684 N N . GLN A 1 83 ? -11.330 6.275 7.782 1.00 93.81 83 GLN A N 1
ATOM 685 C CA . GLN A 1 83 ? -12.316 7.328 8.044 1.00 93.81 83 GLN A CA 1
ATOM 686 C C . GLN A 1 83 ? -13.709 6.723 8.248 1.00 93.81 83 GLN A C 1
ATOM 688 O O . GLN A 1 83 ? -14.319 6.955 9.293 1.00 93.81 83 GLN A O 1
ATOM 693 N N . ASP A 1 84 ? -14.164 5.873 7.327 1.00 93.19 84 ASP A N 1
ATOM 694 C CA . ASP A 1 84 ? -15.476 5.228 7.424 1.00 93.19 84 ASP A CA 1
ATOM 695 C C . ASP A 1 84 ? -15.563 4.306 8.651 1.00 93.19 84 ASP A C 1
ATOM 697 O O . ASP A 1 84 ? -16.526 4.373 9.422 1.00 93.19 84 ASP A O 1
ATOM 701 N N . GLU A 1 85 ? -14.525 3.492 8.893 1.00 93.44 85 GLU A N 1
ATOM 702 C CA . GLU A 1 85 ? -14.463 2.622 10.071 1.00 93.44 85 GLU A CA 1
ATOM 703 C C . GLU A 1 85 ? -14.488 3.436 11.376 1.00 93.44 85 GLU A C 1
ATOM 705 O O . GLU A 1 85 ? -15.174 3.052 12.326 1.00 93.44 85 GLU A O 1
ATOM 710 N N . SER A 1 86 ? -13.767 4.560 11.432 1.00 93.62 86 SER A N 1
ATOM 711 C CA . SER A 1 86 ? -13.670 5.410 12.623 1.00 93.62 86 SER A CA 1
ATOM 712 C C 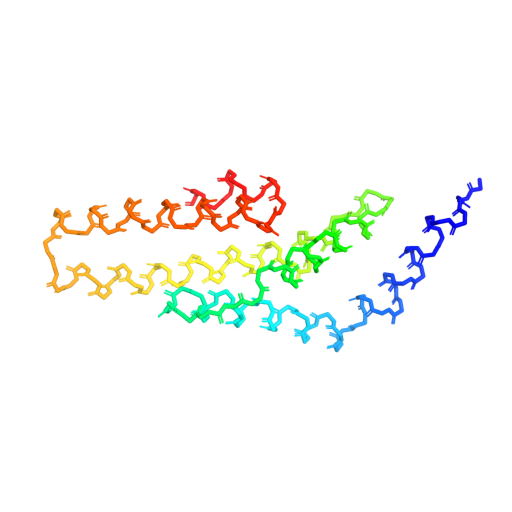. SER A 1 86 ? -15.013 6.035 13.003 1.00 93.62 86 SER A C 1
ATOM 714 O O . SER A 1 86 ? -15.407 5.963 14.170 1.00 93.62 86 SER A O 1
ATOM 716 N N . VAL A 1 87 ? -15.744 6.575 12.020 1.00 93.44 87 VAL A N 1
ATOM 717 C CA . VAL A 1 87 ? -17.048 7.227 12.215 1.00 93.44 87 VAL A CA 1
ATOM 718 C C . VAL A 1 87 ? -18.075 6.216 12.712 1.00 93.44 87 VAL A C 1
ATOM 720 O O . VAL A 1 87 ? -18.801 6.481 13.672 1.00 93.44 87 VAL A O 1
ATOM 723 N N . GLN A 1 88 ? -18.105 5.026 12.111 1.00 92.50 88 GLN A N 1
ATOM 724 C CA . GLN A 1 88 ? -18.992 3.957 12.560 1.00 92.50 88 GLN A CA 1
ATOM 725 C C . GLN A 1 88 ? -18.634 3.497 13.976 1.00 92.50 88 GLN A C 1
ATOM 727 O O . GLN A 1 88 ? -19.511 3.378 14.832 1.00 92.50 88 GLN A O 1
ATOM 732 N N . TYR A 1 89 ? -17.346 3.288 14.253 1.00 93.25 89 TYR A N 1
ATOM 733 C CA . TYR A 1 89 ? -16.908 2.722 15.523 1.00 93.25 89 TYR A CA 1
ATOM 734 C C . TYR A 1 89 ? -17.118 3.672 16.706 1.00 93.25 89 TYR A C 1
ATOM 736 O O . TYR A 1 89 ? -17.609 3.232 17.745 1.00 93.25 89 TYR A O 1
ATOM 744 N N . ILE A 1 90 ? -16.808 4.966 16.559 1.00 93.00 90 ILE A N 1
ATOM 745 C CA . ILE A 1 90 ? -16.964 5.944 17.649 1.00 93.00 90 ILE A CA 1
ATOM 746 C C . ILE A 1 90 ? -18.433 6.183 18.018 1.00 93.00 90 ILE A C 1
ATOM 748 O O . ILE A 1 90 ? -18.734 6.477 19.169 1.00 93.00 90 ILE A O 1
ATOM 752 N N . SER A 1 91 ? -19.360 6.003 17.070 1.00 92.62 91 SER A N 1
ATOM 753 C CA . SER A 1 91 ? -20.799 6.142 17.334 1.00 92.62 91 SER A CA 1
ATOM 754 C C . SER A 1 91 ? -21.373 5.029 18.223 1.00 92.62 91 SER A C 1
ATOM 756 O O . SER A 1 91 ? -22.447 5.193 18.797 1.00 92.62 91 SER A O 1
ATOM 758 N N . GLN A 1 92 ? -20.662 3.903 18.344 1.00 92.94 92 GLN A N 1
ATOM 759 C CA . GLN A 1 92 ? -21.134 2.686 19.015 1.00 92.94 92 GLN A CA 1
ATOM 760 C C . GLN A 1 92 ? -20.278 2.278 20.221 1.00 92.94 92 GLN A C 1
ATOM 762 O O . GLN A 1 92 ? -20.664 1.377 20.961 1.00 92.94 92 GLN A O 1
ATOM 767 N N . ASN A 1 93 ? -19.111 2.898 20.417 1.00 94.75 93 ASN A N 1
ATOM 768 C CA . ASN A 1 93 ? -18.114 2.466 21.396 1.00 94.75 93 ASN A CA 1
ATOM 769 C C . ASN A 1 93 ? -17.584 3.644 22.213 1.00 94.75 93 ASN A C 1
ATOM 771 O O . ASN A 1 93 ? -17.744 4.809 21.852 1.00 94.75 93 ASN A O 1
ATOM 775 N N . THR A 1 94 ? -16.916 3.341 23.326 1.00 94.75 94 THR A N 1
ATOM 776 C CA . THR A 1 94 ? -16.316 4.380 24.163 1.00 94.75 94 THR A CA 1
ATOM 777 C C . THR A 1 94 ? -15.065 4.976 23.513 1.00 94.75 94 THR A C 1
ATOM 779 O O . THR A 1 94 ? -14.411 4.357 22.671 1.00 94.75 94 THR A O 1
ATOM 782 N N . CYS A 1 95 ? -14.664 6.165 23.971 1.00 92.00 95 CYS A N 1
ATOM 783 C CA . CYS A 1 95 ? -13.398 6.779 23.565 1.00 92.00 95 CYS A CA 1
ATOM 784 C C . CYS A 1 95 ? -12.186 5.869 23.862 1.00 92.00 95 CYS A C 1
ATOM 786 O O . CYS A 1 95 ? -11.271 5.766 23.047 1.00 92.00 95 CYS A O 1
ATOM 788 N N . SER A 1 96 ? -12.194 5.138 24.987 1.00 94.81 96 SER A N 1
ATOM 789 C CA . SER A 1 96 ? -11.108 4.203 25.318 1.00 94.81 96 SER A CA 1
ATOM 790 C C . SER A 1 96 ? -11.008 3.059 24.305 1.00 94.81 96 SER A C 1
ATOM 792 O O . SER A 1 96 ? -9.909 2.717 23.865 1.00 94.81 96 SER A O 1
ATOM 794 N N . ASP A 1 97 ? -12.146 2.496 23.894 1.00 95.19 97 ASP A N 1
ATOM 795 C CA . ASP A 1 97 ? -12.182 1.422 22.898 1.00 95.19 97 ASP A CA 1
ATOM 796 C C . ASP A 1 97 ? -11.751 1.923 21.521 1.00 95.19 97 ASP A C 1
ATOM 798 O O . ASP A 1 97 ? -11.054 1.212 20.795 1.00 95.19 97 ASP A O 1
ATOM 802 N N . TYR A 1 98 ? -12.132 3.155 21.170 1.00 94.56 98 TYR A N 1
ATOM 803 C CA . TYR A 1 98 ? -11.710 3.809 19.935 1.00 94.56 98 TYR A CA 1
ATOM 804 C C . TYR A 1 98 ? -10.183 3.932 19.857 1.00 94.56 98 TYR A C 1
ATOM 806 O O . TYR A 1 98 ? -9.586 3.494 18.873 1.00 94.56 98 TYR A O 1
ATOM 814 N N . LEU A 1 99 ? -9.540 4.445 20.913 1.00 94.62 99 LEU A N 1
ATOM 815 C CA . LEU A 1 99 ? -8.080 4.594 20.959 1.00 94.62 99 LEU A CA 1
ATOM 816 C C . LEU A 1 99 ? -7.364 3.242 20.849 1.00 94.62 99 LEU A C 1
ATOM 818 O O . LEU A 1 99 ? -6.462 3.086 20.026 1.00 94.62 99 LEU A O 1
ATOM 822 N N . LYS A 1 100 ? -7.825 2.227 21.595 1.00 95.81 100 LYS A N 1
ATOM 823 C CA . LYS A 1 100 ? -7.275 0.862 21.512 1.00 95.81 10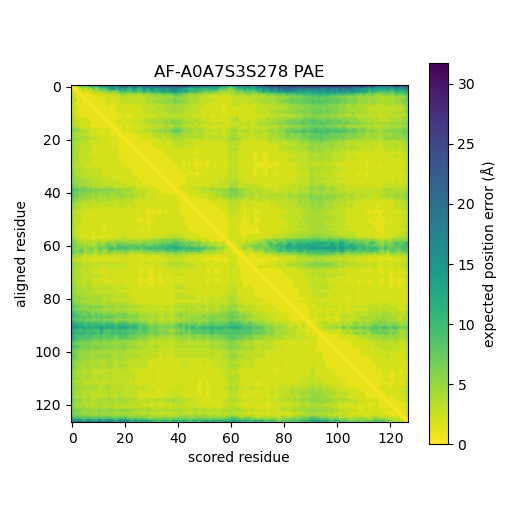0 LYS A CA 1
ATOM 824 C C . LYS A 1 100 ? -7.399 0.277 20.106 1.00 95.81 100 LYS A C 1
ATOM 826 O O . LYS A 1 100 ? -6.473 -0.379 19.624 1.00 95.81 100 LYS A O 1
ATOM 831 N N . LYS A 1 101 ? -8.539 0.495 19.439 1.00 94.69 101 LYS A N 1
ATOM 832 C CA . LYS A 1 101 ? -8.752 0.028 18.066 1.00 94.69 101 LYS A CA 1
ATOM 833 C C . LYS A 1 101 ? -7.845 0.767 17.082 1.00 94.69 101 LYS A C 1
ATOM 835 O O . LYS A 1 101 ? -7.231 0.105 16.249 1.00 94.69 101 LYS A O 1
ATOM 840 N N . GLY A 1 102 ? -7.697 2.084 17.215 1.00 94.44 102 GLY A N 1
ATOM 841 C CA . GLY A 1 102 ? -6.780 2.884 16.398 1.00 94.44 102 GLY A CA 1
ATOM 842 C C . GLY A 1 102 ? -5.335 2.387 16.490 1.00 94.44 102 GLY A C 1
ATOM 843 O O . GLY A 1 102 ? -4.722 2.071 15.472 1.00 94.44 102 GLY A O 1
ATOM 844 N N . GLU A 1 103 ? -4.819 2.191 17.705 1.00 94.75 103 GLU A N 1
ATOM 845 C CA . GLU A 1 103 ? -3.472 1.639 17.917 1.00 94.75 103 GLU A CA 1
ATOM 846 C C . GLU A 1 103 ? -3.300 0.239 17.319 1.00 94.75 103 GLU A C 1
ATOM 848 O O . GLU A 1 103 ? -2.228 -0.105 16.810 1.00 94.75 103 GLU A O 1
ATOM 853 N N . LYS A 1 104 ? -4.343 -0.596 17.392 1.00 95.06 104 LYS A N 1
ATOM 854 C CA . LYS A 1 104 ? -4.333 -1.922 16.773 1.00 95.06 104 LYS A CA 1
ATOM 855 C C . LYS A 1 104 ? -4.239 -1.810 15.250 1.00 95.06 104 LYS A C 1
ATOM 857 O O . LYS A 1 104 ? -3.395 -2.479 14.662 1.00 95.06 104 LYS A O 1
ATOM 862 N N . ARG A 1 105 ? -5.052 -0.953 14.624 1.00 94.62 105 ARG A N 1
ATOM 863 C CA . ARG A 1 105 ? -5.050 -0.747 13.166 1.00 94.62 105 ARG A CA 1
ATOM 864 C C . ARG A 1 105 ? -3.714 -0.209 12.662 1.00 94.62 105 ARG A C 1
ATOM 866 O O . ARG A 1 105 ? -3.192 -0.735 11.687 1.00 94.62 105 ARG A O 1
ATOM 873 N N . ILE A 1 106 ? -3.104 0.742 13.371 1.00 95.06 106 ILE A N 1
ATOM 874 C CA . ILE A 1 106 ? -1.765 1.252 13.028 1.00 95.06 106 ILE A CA 1
ATOM 875 C C . ILE A 1 106 ? -0.729 0.119 13.049 1.00 95.06 106 ILE A C 1
ATOM 877 O O . ILE A 1 106 ? 0.076 -0.000 12.128 1.00 95.06 106 ILE A O 1
ATOM 881 N N . ARG A 1 107 ? -0.754 -0.749 14.070 1.00 95.88 107 ARG A N 1
ATOM 882 C CA . ARG A 1 107 ? 0.145 -1.916 14.135 1.00 95.88 107 ARG A CA 1
ATOM 883 C C . ARG A 1 107 ? -0.097 -2.907 12.995 1.00 95.88 107 ARG A C 1
ATOM 885 O O . ARG A 1 107 ? 0.866 -3.417 12.431 1.00 95.88 107 ARG A O 1
ATOM 892 N N . GLU A 1 108 ? -1.357 -3.160 12.648 1.00 95.38 108 GLU A N 1
ATOM 893 C CA . GLU A 1 108 ? -1.730 -4.022 11.518 1.00 95.38 108 GLU A CA 1
ATOM 894 C C . GLU A 1 108 ? -1.222 -3.454 10.175 1.00 95.38 108 GLU A C 1
ATOM 896 O O . GLU A 1 108 ? -0.674 -4.206 9.370 1.00 95.38 108 GLU A O 1
ATOM 901 N N . GLU A 1 109 ? -1.337 -2.139 9.939 1.00 96.44 109 GLU A N 1
ATOM 902 C CA . GLU A 1 109 ? -0.799 -1.487 8.732 1.00 96.44 109 GLU A CA 1
ATOM 903 C C . GLU A 1 109 ? 0.734 -1.503 8.678 1.00 96.44 109 GLU A C 1
ATOM 905 O O . GLU A 1 109 ? 1.296 -1.799 7.625 1.00 96.44 109 GLU A O 1
ATOM 910 N N . LYS A 1 110 ? 1.424 -1.263 9.801 1.00 95.75 110 LYS A N 1
ATOM 911 C CA . LYS A 1 110 ? 2.895 -1.351 9.863 1.00 95.75 110 LYS A CA 1
ATOM 912 C C . LYS A 1 110 ? 3.391 -2.745 9.492 1.00 95.75 110 LYS A C 1
ATOM 914 O O . LYS A 1 110 ? 4.229 -2.883 8.607 1.00 95.75 110 LYS A O 1
ATOM 919 N N . ALA A 1 111 ? 2.798 -3.779 10.088 1.00 95.62 111 ALA A N 1
ATOM 920 C CA . ALA A 1 111 ? 3.138 -5.164 9.773 1.00 95.62 111 ALA A CA 1
ATOM 921 C C . ALA A 1 111 ? 2.865 -5.513 8.296 1.00 95.62 111 ALA A C 1
ATOM 923 O O . ALA A 1 111 ? 3.599 -6.296 7.691 1.00 95.62 111 ALA A O 1
ATOM 924 N N . ARG A 1 112 ? 1.824 -4.925 7.689 1.00 96.00 112 ARG A N 1
ATOM 925 C CA . ARG A 1 112 ? 1.548 -5.082 6.255 1.00 96.00 112 ARG A CA 1
ATOM 926 C C . ARG A 1 112 ? 2.637 -4.454 5.395 1.00 96.00 112 ARG A C 1
ATOM 928 O O . ARG A 1 112 ? 3.103 -5.098 4.454 1.00 96.00 112 ARG A O 1
ATOM 935 N N . VAL A 1 113 ? 3.043 -3.226 5.720 1.00 96.75 113 VAL A N 1
ATOM 936 C CA . VAL A 1 113 ? 4.106 -2.528 4.991 1.00 96.75 113 VAL A CA 1
ATOM 937 C C . VAL A 1 113 ? 5.403 -3.336 5.047 1.00 96.75 113 VAL A C 1
ATOM 939 O O . VAL A 1 113 ? 5.971 -3.632 4.000 1.00 96.75 113 VAL A O 1
ATOM 942 N N . GLU A 1 114 ? 5.802 -3.795 6.236 1.00 96.06 114 GLU A N 1
ATOM 943 C CA . GLU A 1 114 ? 6.999 -4.632 6.436 1.00 96.06 114 GLU A CA 1
ATOM 944 C C . GLU A 1 114 ? 6.940 -5.958 5.670 1.00 96.06 114 GLU A C 1
ATOM 946 O O . GLU A 1 114 ? 7.965 -6.487 5.236 1.00 96.06 114 GLU A O 1
ATOM 951 N N . SER A 1 115 ? 5.741 -6.518 5.496 1.00 95.94 115 SER A N 1
ATOM 952 C CA . SER A 1 115 ? 5.582 -7.811 4.841 1.00 95.94 115 SER A CA 1
ATOM 953 C C . SER A 1 115 ? 5.845 -7.748 3.337 1.00 95.94 115 SER A C 1
ATOM 955 O O . SER A 1 115 ? 6.470 -8.672 2.802 1.00 95.94 115 SER A O 1
ATOM 957 N N . TYR A 1 116 ? 5.306 -6.746 2.636 1.00 96.25 116 TYR A N 1
ATOM 958 C CA . TYR A 1 116 ? 5.295 -6.764 1.169 1.00 96.25 116 TYR A CA 1
ATOM 959 C C . TYR A 1 116 ? 5.275 -5.402 0.464 1.00 96.25 116 TYR A C 1
ATOM 961 O O . TYR A 1 116 ? 5.220 -5.391 -0.764 1.00 96.25 116 TYR A O 1
ATOM 969 N N . MET A 1 117 ? 5.308 -4.272 1.176 1.00 96.12 117 MET A N 1
ATOM 970 C CA . MET A 1 117 ? 5.358 -2.944 0.546 1.00 96.12 117 MET A CA 1
ATOM 971 C C . MET A 1 117 ? 6.786 -2.392 0.508 1.00 96.12 117 MET A C 1
ATOM 973 O O . MET A 1 117 ? 7.692 -2.922 1.148 1.00 96.12 117 MET A O 1
ATOM 977 N N . HIS A 1 118 ? 6.994 -1.320 -0.258 1.00 96.06 118 HIS A N 1
ATOM 978 C CA . HIS A 1 118 ? 8.261 -0.594 -0.239 1.00 96.06 118 HIS A CA 1
ATOM 979 C C . HIS A 1 118 ? 8.384 0.237 1.050 1.00 96.06 118 HIS A C 1
ATOM 981 O O . HIS A 1 118 ? 7.398 0.791 1.538 1.00 96.06 118 HIS A O 1
ATOM 987 N N . GLU A 1 119 ? 9.599 0.372 1.587 1.00 94.12 119 GLU A N 1
ATOM 988 C CA . GLU A 1 119 ? 9.856 1.064 2.862 1.00 94.12 119 GLU A CA 1
ATOM 989 C C . GLU A 1 119 ? 9.421 2.539 2.863 1.00 94.12 119 GLU A C 1
ATOM 991 O O . GLU A 1 119 ? 9.023 3.065 3.900 1.00 94.12 119 GLU A O 1
ATOM 996 N N . SER A 1 120 ? 9.384 3.183 1.689 1.00 94.12 120 SER A N 1
ATOM 997 C CA . SER A 1 120 ? 8.882 4.558 1.524 1.00 94.12 120 SER A CA 1
ATOM 998 C C . SER A 1 120 ? 7.439 4.751 1.991 1.00 94.12 120 SER A C 1
ATOM 1000 O O . SER A 1 120 ? 7.020 5.880 2.243 1.00 94.12 120 SER A O 1
ATOM 1002 N N . THR A 1 121 ? 6.666 3.667 2.079 1.00 96.38 121 THR A N 1
ATOM 1003 C CA . THR A 1 121 ? 5.270 3.695 2.517 1.00 96.38 121 THR A CA 1
ATOM 1004 C C . THR A 1 121 ? 5.151 3.712 4.047 1.00 96.38 121 THR A C 1
ATOM 1006 O O . THR A 1 121 ? 4.110 4.104 4.567 1.00 96.38 121 THR A O 1
ATOM 1009 N N . MET A 1 122 ? 6.204 3.337 4.785 1.00 95.25 122 MET A N 1
ATOM 1010 C CA . MET A 1 122 ? 6.181 3.199 6.248 1.00 95.25 122 MET A CA 1
ATOM 1011 C C . MET A 1 122 ? 5.915 4.517 6.976 1.00 95.25 122 MET A C 1
ATOM 1013 O O . MET A 1 122 ? 5.179 4.536 7.960 1.00 95.25 122 MET A O 1
ATOM 1017 N N . GLU A 1 123 ? 6.517 5.615 6.527 1.00 93.31 123 GLU A N 1
ATOM 1018 C CA . GLU A 1 123 ? 6.281 6.928 7.137 1.00 93.31 123 GLU A CA 1
ATOM 1019 C C . GLU A 1 123 ? 4.881 7.437 6.772 1.00 93.31 123 GLU A C 1
ATOM 1021 O O . GLU A 1 123 ? 4.103 7.798 7.650 1.00 93.31 123 GLU A O 1
ATOM 1026 N N . LYS A 1 124 ? 4.505 7.327 5.493 1.00 94.50 124 LYS A N 1
ATOM 1027 C CA . LYS A 1 124 ? 3.243 7.852 4.947 1.00 94.50 124 LYS A CA 1
ATOM 1028 C C . LYS A 1 124 ? 1.989 7.156 5.471 1.00 94.50 124 LYS A C 1
ATOM 1030 O O . LYS A 1 124 ? 0.934 7.769 5.527 1.00 94.50 124 LYS A O 1
ATOM 1035 N N . ILE A 1 125 ? 2.069 5.869 5.818 1.00 93.06 125 ILE A N 1
ATOM 1036 C CA . ILE A 1 125 ? 0.908 5.112 6.321 1.00 93.06 125 ILE A CA 1
ATOM 1037 C C . ILE A 1 125 ? 0.503 5.525 7.745 1.00 93.06 125 ILE A C 1
ATOM 1039 O O . ILE A 1 125 ? -0.544 5.106 8.236 1.00 93.06 125 ILE A O 1
ATOM 1043 N N . GLN A 1 126 ? 1.356 6.294 8.428 1.00 86.50 126 GLN A N 1
ATOM 1044 C CA . GLN A 1 126 ? 1.130 6.779 9.790 1.00 86.50 126 GLN A CA 1
ATOM 1045 C C . GLN A 1 126 ? 0.518 8.186 9.824 1.00 86.50 126 GLN A C 1
ATOM 1047 O O . GLN A 1 126 ? 0.139 8.634 10.906 1.00 86.50 126 GLN A O 1
ATOM 1052 N N . GLU A 1 127 ? 0.449 8.859 8.672 1.00 72.81 127 GLU A N 1
ATOM 1053 C CA . GLU A 1 127 ? -0.141 10.193 8.489 1.00 72.81 127 GLU A CA 1
ATOM 1054 C C . GLU A 1 127 ? -1.658 10.123 8.257 1.00 72.81 127 GLU A C 1
ATOM 1056 O O . GLU A 1 127 ? -2.381 10.916 8.903 1.00 72.81 127 GLU A O 1
#

InterPro domains:
  IPR001373 Cullin, N-terminal [PF00888] (3-126)
  IPR016159 Cullin repeat-like-containing domain superfamily [SSF74788] (2-126)
  IPR045093 Cullin [PTHR11932] (3-126)

pLDDT: mean 94.14, std 3.83, range [72.06, 97.62]

Sequence (127 aa):
KVPVYEMGLIIFRENVSGHTRVRTRLLTLMLENIAAERRGEQVDRILLKHTVNMLVELGVQGKNVYRECFEDQFLDHTRKFYQDESVQYISQNTCSDYLKKGEKRIREEKARVESYMHESTMEKIQE

Solvent-accessible surface area (backbone atoms only — not comparable to full-atom values): 7132 Å² total; per-residue (Å²): 132,82,52,72,67,60,50,51,40,51,52,44,37,62,69,44,56,59,29,65,73,51,36,54,51,51,40,51,53,53,53,50,46,53,54,38,39,76,74,70,46,90,64,68,55,66,61,49,25,54,51,42,51,50,32,50,67,50,26,60,93,84,42,60,40,35,46,79,63,38,49,59,61,51,51,55,53,48,53,51,52,50,51,56,50,47,58,57,46,54,77,76,45,53,71,69,57,45,53,56,50,51,57,49,52,53,52,55,52,51,55,49,34,75,68,33,49,63,74,83,48,60,67,63,77,75,112

Nearest PDB structures (foldseek):
  4hxi-assembly1_B  TM=9.605E-01  e=9.564E-08  Homo sapiens
  4ap2-assembly1_B  TM=9.595E-01  e=7.600E-07  Homo sapiens
  4apf-assembly1_B-2  TM=9.667E-01  e=1.113E-06  Homo sapiens
  6i2m-assembly1_B-2  TM=9.640E-01  e=1.722E-06  Homo sapiens
  8u84-assembly1_C1  TM=9.409E-01  e=1.113E-06  Homo sapiens

Organism: NCBI:txid141414

Radius of gyration: 17.13 Å; Cα contacts (8 Å, |Δi|>4): 76; chains: 1; bounding box: 46×25×49 Å

Mean predicted aligned error: 3.57 Å

Secondary structure (DSSP, 8-state):
---HHHHHHHHHIIIIITSHHHHHHHHHHHHHHHHHHHTT----HHHHHHHHHHHHHT-GGG--HHIIIIIHHHHHHHHHHHHHHHHHHHHHS-HHHHHHHHHHHHHHHHHHHHHHS-TTHHHHTT-

Foldseek 3Di:
DDDPVLVVLQCCVVPACVPPVNLVVLQVVLLVQVVCVVVVHDDDLVVLQVSQVSQPVSCPPPRNSSVVSHLVVNLVVLVVVVVVVLVVDPVPDPPVVSVVVVVVVLVVVQVSCVSHHDPVSNVSSVD